Protein AF-A0AAV7LD95-F1 (afdb_monomer_lite)

Organism: Pleurodeles waltl (NCBI:txid8319)

Secondary structure (DSSP, 8-state):
------------SSHHHHHHHHHHHHHHHHHHHHHHHHHHHHHHHHHHHHHHHHHHHHHHHHHHHHHHHHHHHHHHHHHHHHHHHHHHHHHHHHHHHHHHHHHHHHHHHHTT-----SPPTT-STT-HHHHHHHHIIIIIGGG---TT-------PPPPPPPPTT---TT---

Sequence (173 aa):
MGKTSLDEPGTSAGTEKHNLEEHSSANLMTILQTITASQEALELRINTMVVDLGLLQDDHRQPVEQVTTMERTISTMNPKLTSLGDRLIGMESQVKVLELMAEDAENTAKRNYIHILGLPEHNEGTNMLTYLETWLCTDVSAAGLSPFYALEQAHRVPAKPPPSGICTPPYCS

pLDDT: mean 82.83, std 17.15, range [38.28, 97.81]

Foldseek 3Di:
DDDDDDDDDDDDPPPVVVVVVVVVVVVVVVVVVVVVVVVVVVVVVVVVVVVVVVVVVVVVVVVVVVVVVVVVVCVVVVVVVVVVVVVVVVVVVVVVVVVVVVVVVVCVVCVPPDDDPDDDPPPCPPDVQVSVVVCCVPPPVVVPDDPPDDDPDDDDDPDDDPPPPDDDDDDDD

Radius of gyration: 59.33 Å; chains: 1; bounding box: 126×36×165 Å

Structure (mmCIF, N/CA/C/O backbone):
data_AF-A0AAV7LD95-F1
#
_entry.id   AF-A0AAV7LD95-F1
#
loop_
_atom_site.group_PDB
_atom_site.id
_atom_site.type_symbol
_atom_site.label_atom_id
_atom_site.label_alt_id
_atom_site.label_comp_id
_atom_site.label_asym_id
_atom_site.label_entity_id
_atom_site.label_seq_id
_atom_site.pdbx_PDB_ins_code
_atom_site.Cartn_x
_atom_site.Cartn_y
_atom_site.Cartn_z
_atom_site.occupancy
_atom_site.B_iso_or_equiv
_atom_site.auth_seq_id
_atom_site.auth_comp_id
_atom_site.auth_asym_id
_atom_site.auth_atom_id
_atom_site.pdbx_PDB_model_num
ATOM 1 N N . MET A 1 1 ? -89.565 15.427 111.002 1.00 41.50 1 MET A N 1
ATOM 2 C CA . MET A 1 1 ? -90.410 14.411 110.334 1.00 41.50 1 MET A CA 1
ATOM 3 C C . MET A 1 1 ? -90.144 14.563 108.840 1.00 41.50 1 MET A C 1
ATOM 5 O O . MET A 1 1 ? -90.427 15.629 108.328 1.00 41.50 1 MET A O 1
ATOM 9 N N . GLY A 1 2 ? -89.237 13.778 108.246 1.00 42.12 2 GLY A N 1
ATOM 10 C CA . GLY A 1 2 ? -89.530 12.492 107.579 1.00 42.12 2 GLY A CA 1
ATOM 11 C C . GLY A 1 2 ? -90.016 12.788 106.149 1.00 42.12 2 GLY A C 1
ATOM 12 O O . GLY A 1 2 ? -91.106 13.323 106.037 1.00 42.12 2 GLY A O 1
ATOM 13 N N . LYS A 1 3 ? -89.229 12.711 105.061 1.00 45.75 3 LYS A N 1
ATOM 14 C CA . LYS A 1 3 ? -88.417 11.650 104.400 1.00 45.75 3 LYS A CA 1
ATOM 15 C C . LYS A 1 3 ? -89.069 11.276 103.046 1.00 45.75 3 LYS A C 1
ATOM 17 O O . LYS A 1 3 ? -90.290 11.202 102.983 1.00 45.75 3 LYS A O 1
ATOM 22 N N . THR A 1 4 ? -88.214 10.904 102.076 1.00 45.66 4 THR A N 1
ATOM 23 C CA . THR A 1 4 ? -88.449 10.196 100.780 1.00 45.66 4 THR A CA 1
ATOM 24 C C . THR A 1 4 ? -88.725 11.100 99.562 1.00 45.66 4 THR A C 1
ATOM 26 O O . THR A 1 4 ? -89.481 12.048 99.695 1.00 45.66 4 THR A O 1
ATOM 29 N N . SER A 1 5 ? -88.174 10.908 98.353 1.00 48.41 5 SER A N 1
ATOM 30 C CA . SER A 1 5 ? -87.205 9.958 97.756 1.00 48.41 5 SER A CA 1
ATOM 31 C C . SER A 1 5 ? -86.856 10.444 96.325 1.00 48.41 5 SER A C 1
ATOM 33 O O . SER A 1 5 ? -87.568 11.309 95.819 1.00 48.41 5 SER A O 1
ATOM 35 N N . LEU A 1 6 ? -85.890 9.767 95.676 1.00 43.31 6 LEU A N 1
ATOM 36 C CA . LEU A 1 6 ? -85.523 9.742 94.238 1.00 43.31 6 LEU A CA 1
ATOM 37 C C . LEU A 1 6 ? -84.401 10.724 93.856 1.00 43.31 6 LEU A C 1
ATOM 39 O O . LEU A 1 6 ? -84.509 11.912 94.128 1.00 43.31 6 LEU A O 1
ATOM 43 N N . ASP A 1 7 ? -83.304 10.359 93.199 1.00 38.28 7 ASP A N 1
ATOM 44 C CA . ASP A 1 7 ? -82.690 9.083 92.819 1.00 38.28 7 ASP A CA 1
ATOM 45 C C . ASP A 1 7 ? -81.218 9.428 92.512 1.00 38.28 7 ASP A C 1
ATOM 47 O O . ASP A 1 7 ? -80.936 10.424 91.845 1.00 38.28 7 ASP A O 1
ATOM 51 N N . GLU A 1 8 ? -80.280 8.621 93.003 1.00 52.66 8 GLU A N 1
ATOM 52 C CA . GLU A 1 8 ? -78.951 8.487 92.390 1.00 52.66 8 GLU A CA 1
ATOM 53 C C . GLU A 1 8 ? -79.123 7.614 91.132 1.00 52.66 8 GLU A C 1
ATOM 55 O O . GLU A 1 8 ? -79.911 6.665 91.151 1.00 52.66 8 GLU A O 1
ATOM 60 N N . PRO A 1 9 ? -78.378 7.878 90.047 1.00 51.94 9 PRO A N 1
ATOM 61 C CA . PRO A 1 9 ? -77.152 7.103 89.945 1.00 51.94 9 PRO A CA 1
ATOM 62 C C . PRO A 1 9 ? -75.967 7.917 89.425 1.00 51.94 9 PRO A C 1
ATOM 64 O O . PRO A 1 9 ? -75.921 8.350 88.272 1.00 51.94 9 PRO A O 1
ATOM 67 N N . GLY A 1 10 ? -74.913 7.973 90.234 1.00 52.44 10 GLY A N 1
ATOM 68 C CA . GLY A 1 10 ? -73.564 7.892 89.705 1.00 52.44 10 GLY A CA 1
ATOM 69 C C . GLY A 1 10 ? -73.399 6.630 88.851 1.00 52.44 10 GLY A C 1
ATOM 70 O O . GLY A 1 10 ? -73.559 5.519 89.339 1.00 52.44 10 GLY A O 1
ATOM 71 N N . THR A 1 11 ? -73.069 6.795 87.570 1.00 48.94 11 THR A N 1
ATOM 72 C CA . THR A 1 11 ? -72.332 5.831 86.727 1.00 48.94 11 THR A CA 1
ATOM 73 C C . THR A 1 11 ? -71.873 6.579 85.472 1.00 48.94 11 THR A C 1
ATOM 75 O O . THR A 1 11 ? -72.571 6.607 84.468 1.00 48.94 11 THR A O 1
ATOM 78 N N . SER A 1 12 ? -70.709 7.236 85.524 1.00 48.06 12 SER A N 1
ATOM 79 C CA . SER A 1 12 ? -70.106 7.858 84.326 1.00 48.06 12 SER A CA 1
ATOM 80 C C . SER A 1 12 ? -68.588 7.678 84.214 1.00 48.06 12 SER A C 1
ATOM 82 O O . SER A 1 12 ? -67.999 8.125 83.242 1.00 48.06 12 SER A O 1
ATOM 84 N N . ALA A 1 13 ? -67.926 7.000 85.157 1.00 49.34 13 ALA A N 1
ATOM 85 C CA . ALA A 1 13 ? -66.461 6.879 85.139 1.00 49.34 13 ALA A CA 1
ATOM 86 C C . ALA A 1 13 ? -65.930 5.547 84.561 1.00 49.34 13 ALA A C 1
ATOM 88 O O . ALA A 1 13 ? -64.724 5.414 84.355 1.00 49.34 13 ALA A O 1
ATOM 89 N N . GLY A 1 14 ? -66.802 4.557 84.318 1.00 47.25 14 GLY A N 1
ATOM 90 C CA . GLY A 1 14 ? -66.419 3.227 83.812 1.00 47.25 14 GLY A CA 1
ATOM 91 C C . GLY A 1 14 ? -66.440 3.095 82.284 1.00 47.25 14 GLY A C 1
ATOM 92 O O . GLY A 1 14 ? -65.583 2.425 81.717 1.00 47.25 14 GLY A O 1
ATOM 93 N N . THR A 1 15 ? -67.374 3.771 81.609 1.00 50.41 15 THR A N 1
ATOM 94 C CA . THR A 1 15 ? -67.605 3.617 80.161 1.00 50.41 15 THR A CA 1
ATOM 95 C C . THR A 1 15 ? -66.614 4.416 79.304 1.00 50.41 15 THR A C 1
ATOM 97 O O . THR A 1 15 ? -66.242 3.969 78.226 1.00 50.41 15 THR A O 1
ATOM 100 N N . GLU A 1 16 ? -66.108 5.556 79.791 1.00 50.34 16 GLU A N 1
ATOM 101 C CA . GLU A 1 16 ? -65.056 6.314 79.091 1.00 50.34 16 GLU A CA 1
ATOM 102 C C . GLU A 1 16 ? -63.688 5.629 79.179 1.00 50.34 16 GLU A C 1
ATOM 104 O O . GLU A 1 16 ? -62.977 5.560 78.182 1.00 50.34 16 GLU A O 1
ATOM 109 N N . LYS A 1 17 ? -63.321 5.056 80.333 1.00 51.09 17 LYS A N 1
ATOM 110 C CA . LYS A 1 17 ? -62.007 4.409 80.501 1.00 51.09 17 LYS A CA 1
ATOM 111 C C . LYS A 1 17 ? -61.838 3.168 79.624 1.00 51.09 17 LYS A C 1
ATOM 113 O O . LYS A 1 17 ? -60.769 2.988 79.051 1.00 51.09 17 LYS A O 1
ATOM 118 N N . HIS A 1 18 ? -62.894 2.368 7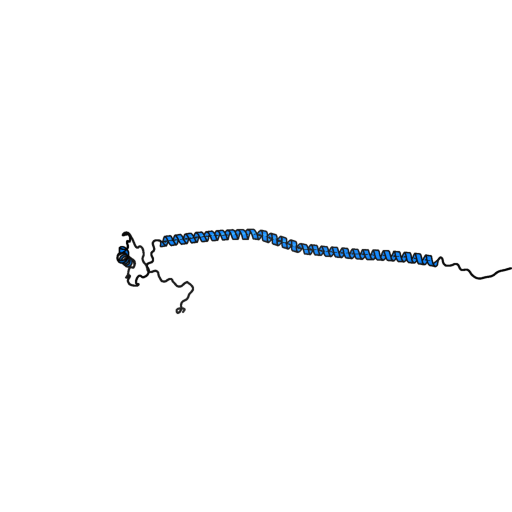9.470 1.00 52.12 18 HIS A N 1
ATOM 119 C CA . HIS A 1 18 ? -62.871 1.199 78.589 1.00 52.12 18 HIS A CA 1
ATOM 120 C C . HIS A 1 18 ? -62.778 1.601 77.106 1.00 52.12 18 HIS A C 1
ATOM 122 O O . HIS A 1 18 ? -62.025 0.995 76.353 1.00 52.12 18 HIS A O 1
ATOM 128 N N . ASN A 1 19 ? -63.461 2.678 76.699 1.00 57.91 19 ASN A N 1
ATOM 129 C CA . ASN A 1 19 ? -63.407 3.199 75.328 1.00 57.91 19 ASN A CA 1
ATOM 130 C C . ASN A 1 19 ? -62.040 3.838 74.989 1.00 57.91 19 ASN A C 1
ATOM 132 O O . ASN A 1 19 ? -61.554 3.731 73.867 1.00 57.91 19 ASN A O 1
ATOM 136 N N . LEU A 1 20 ? -61.377 4.468 75.968 1.00 60.50 20 LEU A N 1
ATOM 137 C CA . LEU A 1 20 ? -60.030 5.036 75.821 1.00 60.50 20 LEU A CA 1
ATOM 138 C C . LEU A 1 20 ? -58.923 3.968 75.736 1.00 60.50 20 LEU A C 1
ATOM 140 O O . LEU A 1 20 ? -58.004 4.127 74.930 1.00 60.50 20 LEU A O 1
ATOM 144 N N . GLU A 1 21 ? -58.991 2.885 76.520 1.00 61.56 21 GLU A N 1
ATOM 145 C CA . GLU A 1 21 ? -58.033 1.769 76.415 1.00 61.56 21 GLU A CA 1
ATOM 146 C C . GLU A 1 21 ? -58.223 0.961 75.124 1.00 61.56 21 GLU A C 1
ATOM 148 O O . GLU A 1 21 ? -57.241 0.610 74.468 1.00 61.56 21 GLU A O 1
ATOM 153 N N . GLU A 1 22 ? -59.468 0.733 74.700 1.00 67.12 22 GLU A N 1
ATOM 154 C CA . GLU A 1 22 ? -59.786 0.050 73.443 1.00 67.12 22 GLU A CA 1
ATOM 155 C C . GLU A 1 22 ? -59.352 0.880 72.219 1.00 67.12 22 GLU A C 1
ATOM 157 O O . GLU A 1 22 ? -58.724 0.347 71.303 1.00 67.12 22 GLU A O 1
ATOM 162 N N . HIS A 1 23 ? -59.555 2.205 72.234 1.00 70.94 23 HIS A N 1
ATOM 163 C CA . HIS A 1 23 ? -59.014 3.112 71.212 1.00 70.94 23 HIS A CA 1
ATOM 164 C C . HIS A 1 23 ? -57.482 3.199 71.222 1.00 70.94 23 HIS A C 1
ATOM 166 O O . HIS A 1 23 ? -56.868 3.254 70.156 1.00 70.94 23 HIS A O 1
ATOM 172 N N . SER A 1 24 ? -56.834 3.195 72.390 1.00 77.31 24 SER A N 1
ATOM 173 C CA . SER A 1 24 ? -55.367 3.206 72.486 1.00 77.31 24 SER A CA 1
ATOM 174 C C . SER A 1 24 ? -54.752 1.914 71.935 1.00 77.31 24 SER A C 1
ATOM 176 O O . SER A 1 24 ? -53.797 1.968 71.157 1.00 77.31 24 SER A O 1
ATOM 178 N N . SER A 1 25 ? -55.353 0.767 72.258 1.00 80.62 25 SER A N 1
ATOM 179 C CA . SER A 1 25 ? -54.972 -0.547 71.735 1.00 80.62 25 SER A CA 1
ATOM 180 C C . SER A 1 25 ? -55.175 -0.645 70.218 1.00 80.62 25 SER A C 1
ATOM 182 O O . SER A 1 25 ? -54.264 -1.053 69.494 1.00 80.62 25 SER A O 1
ATOM 184 N N . ALA A 1 26 ? -56.319 -0.176 69.705 1.00 80.88 26 ALA A N 1
ATOM 185 C CA . ALA A 1 26 ? -56.607 -0.144 68.270 1.00 80.88 26 ALA A CA 1
ATOM 186 C C . ALA A 1 26 ? -55.628 0.757 67.489 1.00 80.88 26 ALA A C 1
ATOM 188 O O . ALA A 1 26 ? -55.162 0.389 66.406 1.00 80.88 26 ALA A O 1
ATOM 189 N N . ASN A 1 27 ? -55.251 1.908 68.054 1.00 86.69 27 ASN A N 1
ATOM 190 C CA . ASN A 1 27 ? -54.245 2.797 67.468 1.00 86.69 27 ASN A CA 1
ATOM 191 C C . ASN A 1 27 ? -52.860 2.136 67.418 1.00 86.69 27 ASN A C 1
ATOM 193 O O . ASN A 1 27 ? -52.172 2.223 66.402 1.00 86.69 27 ASN A O 1
ATOM 197 N N . LEU A 1 28 ? -52.460 1.434 68.482 1.00 90.88 28 LEU A N 1
ATOM 198 C CA . LEU A 1 28 ? -51.185 0.715 68.537 1.00 90.88 28 LEU A CA 1
ATOM 199 C C . LEU A 1 28 ? -51.150 -0.444 67.528 1.00 90.88 28 LEU A C 1
ATOM 201 O O . LEU A 1 28 ? -50.162 -0.608 66.814 1.00 90.88 28 LEU A O 1
ATOM 205 N N . MET A 1 29 ? -52.249 -1.188 67.394 1.00 91.38 29 MET A N 1
ATOM 206 C CA . MET A 1 29 ? -52.394 -2.246 66.391 1.00 91.38 29 MET A CA 1
ATOM 207 C C . MET A 1 29 ? -52.294 -1.699 64.960 1.00 91.38 29 MET A C 1
ATOM 209 O O . MET A 1 29 ? -51.615 -2.286 64.121 1.00 91.38 29 MET A O 1
ATOM 213 N N . THR A 1 30 ? -52.884 -0.531 64.703 1.00 92.94 30 THR A N 1
ATOM 214 C CA . THR A 1 30 ? -52.796 0.163 63.407 1.00 92.94 30 THR A CA 1
ATOM 215 C C . THR A 1 30 ? -51.361 0.612 63.095 1.00 92.94 30 THR A C 1
ATOM 217 O O . THR A 1 30 ? -50.886 0.471 61.966 1.00 92.94 30 THR A O 1
ATOM 220 N N . ILE A 1 31 ? -50.628 1.113 64.096 1.00 93.38 31 ILE A N 1
ATOM 221 C CA . ILE A 1 31 ? -49.211 1.487 63.954 1.00 93.38 31 ILE A CA 1
ATOM 222 C C . ILE A 1 31 ? -48.354 0.257 63.636 1.00 93.38 31 ILE A C 1
ATOM 224 O O . ILE A 1 31 ? -47.538 0.296 62.721 1.00 93.38 31 ILE A O 1
ATOM 228 N N . LEU A 1 32 ? -48.553 -0.857 64.340 1.00 93.50 32 LEU A N 1
ATOM 229 C CA . LEU A 1 32 ? -47.817 -2.088 64.047 1.00 93.50 32 LEU A CA 1
ATOM 230 C C . LEU A 1 32 ? -48.109 -2.588 62.633 1.00 93.50 32 LEU A C 1
ATOM 232 O O . LEU A 1 32 ? -47.178 -2.889 61.896 1.00 93.50 32 LEU A O 1
ATOM 236 N N . GLN A 1 33 ? -49.375 -2.583 62.217 1.00 94.00 33 GLN A N 1
ATOM 237 C CA . GLN A 1 33 ? -49.768 -3.022 60.882 1.00 94.00 33 GLN A CA 1
ATOM 238 C C . GLN A 1 33 ? -49.165 -2.148 59.772 1.00 94.00 33 GLN A C 1
ATOM 240 O O . GLN A 1 33 ? -48.731 -2.665 58.744 1.00 94.00 33 GLN A O 1
ATOM 245 N N . THR A 1 34 ? -49.086 -0.831 59.981 1.00 95.25 34 THR A N 1
ATOM 246 C CA . THR A 1 34 ? -48.428 0.085 59.033 1.00 95.25 34 THR A CA 1
ATOM 247 C C . THR A 1 34 ? -46.913 -0.105 58.993 1.00 95.25 34 THR A C 1
ATOM 249 O O . THR A 1 34 ? -46.338 -0.080 57.905 1.00 95.25 34 THR A O 1
ATOM 252 N N . ILE A 1 35 ? -46.265 -0.371 60.133 1.00 95.19 35 ILE A N 1
ATOM 253 C CA . ILE A 1 35 ? -44.838 -0.719 60.182 1.00 95.19 35 ILE A CA 1
ATOM 254 C C . ILE A 1 35 ? -44.583 -2.018 59.414 1.00 95.19 35 ILE A C 1
ATOM 256 O O . ILE A 1 35 ? -43.708 -2.032 58.550 1.00 95.19 35 ILE A O 1
ATOM 260 N N . THR A 1 36 ? -45.366 -3.072 59.656 1.00 95.81 36 THR A N 1
ATOM 261 C CA . THR A 1 36 ? -45.214 -4.358 58.959 1.00 95.81 36 THR A CA 1
ATOM 262 C C . THR A 1 36 ? -45.416 -4.201 57.453 1.00 95.81 36 THR A C 1
ATOM 264 O O . THR A 1 36 ? -44.556 -4.609 56.680 1.00 95.81 36 THR A O 1
ATOM 267 N N . ALA A 1 37 ? -46.472 -3.501 57.026 1.00 95.88 37 ALA A N 1
ATOM 268 C CA . ALA A 1 37 ? -46.706 -3.220 55.609 1.00 95.88 37 ALA A CA 1
ATOM 269 C C . ALA A 1 37 ? -45.564 -2.404 54.973 1.00 95.88 37 ALA A C 1
ATOM 271 O O . ALA A 1 37 ? -45.182 -2.638 53.827 1.00 95.88 37 ALA A O 1
ATOM 272 N N . SER A 1 38 ? -44.987 -1.449 55.713 1.00 95.25 38 SER A N 1
ATOM 273 C CA . SER A 1 38 ? -43.839 -0.673 55.235 1.00 95.25 38 SER A CA 1
ATOM 274 C C . SER A 1 38 ? -42.561 -1.512 55.124 1.00 95.25 38 SER A C 1
ATOM 276 O O . SER A 1 38 ? -41.800 -1.320 54.176 1.00 95.25 38 SER A O 1
ATOM 278 N N . GLN A 1 39 ? -42.341 -2.464 56.038 1.00 97.12 39 GLN A N 1
ATOM 279 C CA . GLN A 1 39 ? -41.221 -3.404 55.970 1.00 97.12 39 GLN A CA 1
ATOM 280 C C . GLN A 1 39 ? -41.345 -4.317 54.752 1.00 97.12 39 GLN A C 1
ATOM 282 O O . GLN A 1 39 ? -40.398 -4.403 53.976 1.00 97.12 39 GLN A O 1
ATOM 287 N N . GLU A 1 40 ? -42.517 -4.909 54.523 1.00 96.81 40 GLU A N 1
ATOM 288 C CA . GLU A 1 40 ? -42.778 -5.751 53.348 1.00 96.81 40 GLU A CA 1
ATOM 289 C C . GLU A 1 40 ? -42.569 -4.974 52.035 1.00 96.81 40 GLU A C 1
ATOM 291 O O . GLU A 1 40 ? -41.943 -5.467 51.094 1.00 96.81 40 GLU A O 1
ATOM 296 N N . ALA A 1 41 ? -43.025 -3.718 51.973 1.00 97.00 41 ALA A N 1
ATOM 297 C CA . ALA A 1 41 ? -42.828 -2.858 50.807 1.00 97.00 41 ALA A CA 1
ATOM 298 C C . ALA A 1 41 ? -41.348 -2.498 50.566 1.00 97.00 41 ALA A C 1
ATOM 300 O O . ALA A 1 41 ? -40.913 -2.393 49.414 1.00 97.00 41 ALA A O 1
ATOM 301 N N . LEU A 1 42 ? -40.571 -2.298 51.636 1.00 97.19 42 LEU A N 1
ATOM 302 C CA . LEU A 1 42 ? -39.130 -2.056 51.548 1.00 97.19 42 LEU A CA 1
ATOM 303 C C . LEU A 1 42 ? -38.379 -3.309 51.098 1.00 97.19 42 LEU A C 1
ATOM 305 O O . LEU A 1 42 ? -37.533 -3.201 50.213 1.00 97.19 42 LEU A O 1
ATOM 309 N N . GLU A 1 43 ? -38.709 -4.480 51.641 1.00 97.25 43 GLU A N 1
ATOM 310 C CA . GLU A 1 43 ? -38.123 -5.754 51.213 1.00 97.25 43 GLU A CA 1
ATOM 311 C C . GLU A 1 43 ? -38.381 -6.011 49.729 1.00 97.25 43 GLU A C 1
ATOM 313 O O . GLU A 1 43 ? -37.451 -6.335 48.989 1.00 97.25 43 GLU A O 1
ATOM 318 N N . LEU A 1 44 ? -39.610 -5.781 49.260 1.00 97.25 44 LEU A N 1
ATOM 319 C CA . LEU A 1 44 ? -39.943 -5.914 47.845 1.00 97.25 44 LEU A CA 1
ATOM 320 C C . LEU A 1 44 ? -39.095 -4.975 46.978 1.00 97.25 44 LEU A C 1
ATOM 322 O O . LEU A 1 44 ? -38.492 -5.421 46.006 1.00 97.25 44 LEU A O 1
ATOM 326 N N . ARG A 1 45 ? -39.003 -3.690 47.346 1.00 97.62 45 ARG A N 1
ATOM 327 C CA . ARG A 1 45 ? -38.192 -2.704 46.613 1.00 97.62 45 ARG A CA 1
ATOM 328 C C . ARG A 1 45 ? -36.714 -3.068 46.581 1.00 97.62 45 ARG A C 1
ATOM 330 O O . ARG A 1 45 ? -36.088 -2.917 45.536 1.00 97.62 45 ARG A O 1
ATOM 337 N N . ILE A 1 46 ? -36.161 -3.535 47.698 1.00 97.50 46 ILE A N 1
ATOM 338 C CA . ILE A 1 46 ? -34.765 -3.976 47.775 1.00 97.50 46 ILE A CA 1
ATOM 339 C C . ILE A 1 46 ? -34.549 -5.169 46.845 1.00 97.50 46 ILE A C 1
ATOM 341 O O . ILE A 1 46 ? -33.606 -5.157 46.060 1.00 97.50 46 ILE A O 1
ATOM 345 N N . ASN A 1 47 ? -35.446 -6.155 46.865 1.00 97.50 47 ASN A N 1
ATOM 346 C CA . ASN A 1 47 ? -35.357 -7.315 45.983 1.00 97.50 47 ASN A CA 1
ATOM 347 C C . ASN A 1 47 ? -35.437 -6.914 44.504 1.00 97.50 47 ASN A C 1
ATOM 349 O O . ASN A 1 47 ? -34.650 -7.410 43.700 1.00 97.50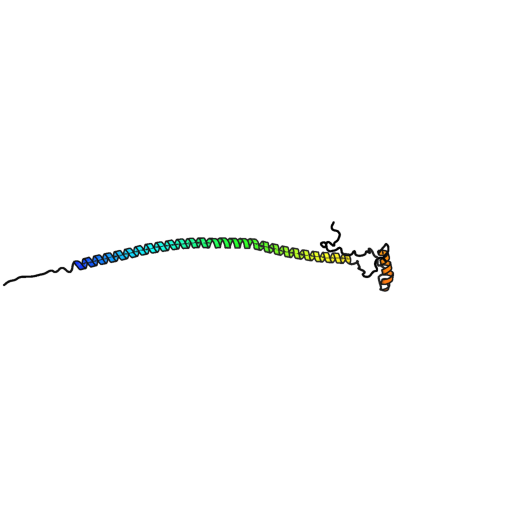 47 ASN A O 1
ATOM 353 N N . THR A 1 48 ? -36.315 -5.973 44.143 1.00 97.56 48 THR A N 1
ATOM 354 C CA . THR A 1 48 ? -36.365 -5.417 42.782 1.00 97.56 48 THR A CA 1
ATOM 355 C C . THR A 1 48 ? -35.052 -4.731 42.407 1.00 97.56 48 THR A C 1
ATOM 357 O O . THR A 1 48 ? -34.496 -5.035 41.359 1.00 97.56 48 THR A O 1
ATOM 360 N N . MET A 1 49 ? -34.496 -3.882 43.279 1.00 97.31 49 MET A N 1
ATOM 361 C CA . MET A 1 49 ? -33.210 -3.219 43.020 1.00 97.31 49 MET A CA 1
ATOM 362 C C . MET A 1 49 ? -32.059 -4.215 42.851 1.00 97.31 49 MET A C 1
ATOM 364 O O . MET A 1 49 ? -31.194 -4.006 42.008 1.00 97.31 49 MET A O 1
ATOM 368 N N . VAL A 1 50 ? -32.033 -5.298 43.632 1.00 97.50 50 VAL A N 1
ATOM 369 C CA . VAL A 1 50 ? -31.018 -6.355 43.499 1.00 97.50 50 VAL A CA 1
ATOM 370 C C . VAL A 1 50 ? -31.115 -7.033 42.132 1.00 97.50 50 VAL A C 1
ATOM 372 O O . VAL A 1 50 ? -30.086 -7.260 41.496 1.00 97.50 50 VAL A O 1
ATOM 375 N N . VAL A 1 51 ? -32.332 -7.317 41.658 1.00 97.31 51 VAL A N 1
ATOM 376 C CA . VAL A 1 51 ? -32.556 -7.884 40.320 1.00 97.31 51 VAL A CA 1
ATOM 377 C C . VAL A 1 51 ? -32.117 -6.904 39.232 1.00 97.31 51 VAL A C 1
ATOM 379 O O . VAL A 1 51 ? -31.343 -7.289 38.358 1.00 97.31 51 VAL A O 1
ATOM 382 N N . ASP A 1 52 ? -32.535 -5.640 39.313 1.00 97.12 52 ASP A N 1
ATOM 383 C CA . ASP A 1 52 ? -32.184 -4.609 38.330 1.00 97.12 52 ASP A CA 1
ATOM 384 C C . ASP A 1 52 ? -30.666 -4.388 38.255 1.00 97.12 52 ASP A C 1
ATOM 386 O O . ASP A 1 52 ? -30.097 -4.287 37.169 1.00 97.12 52 ASP A O 1
ATOM 390 N N . LEU A 1 53 ? -29.980 -4.375 39.402 1.00 96.56 53 LEU A N 1
ATOM 391 C CA . LEU A 1 53 ? -28.519 -4.285 39.458 1.00 96.56 53 LEU A CA 1
ATOM 392 C C . LEU A 1 53 ? -27.840 -5.513 38.846 1.00 96.56 53 LEU A C 1
ATOM 394 O O . LEU A 1 53 ? -26.816 -5.364 38.182 1.00 96.56 53 LEU A O 1
ATOM 398 N N . GLY A 1 54 ? -28.402 -6.708 39.040 1.00 96.44 54 GLY A N 1
ATOM 399 C CA . GLY A 1 54 ? -27.918 -7.928 38.395 1.00 96.44 54 GLY A CA 1
ATOM 400 C C . GLY A 1 54 ? -28.035 -7.860 36.871 1.00 96.44 54 GLY A C 1
ATOM 401 O O . GLY A 1 54 ? -27.083 -8.194 36.169 1.00 96.44 54 GLY A O 1
ATOM 402 N N . LEU A 1 55 ? -29.161 -7.355 36.360 1.00 95.75 55 LEU A N 1
ATOM 403 C CA . LEU A 1 55 ? -29.372 -7.153 34.924 1.00 95.75 55 LEU A CA 1
ATOM 404 C C . LEU A 1 55 ? -28.412 -6.106 34.351 1.00 95.75 55 LEU A C 1
ATOM 406 O O . LEU A 1 55 ? -27.810 -6.343 33.311 1.00 95.75 55 LEU A O 1
ATOM 410 N N . LEU A 1 56 ? -28.207 -4.985 35.047 1.00 95.81 56 LEU A N 1
ATOM 411 C CA . LEU A 1 56 ? -27.249 -3.956 34.631 1.00 95.81 56 LEU A CA 1
ATOM 412 C C . LEU A 1 56 ? -25.806 -4.470 34.608 1.00 95.81 56 LEU A C 1
ATOM 414 O O . LEU A 1 56 ? -25.027 -4.070 33.746 1.00 95.81 56 LEU A O 1
ATOM 418 N N . GLN A 1 57 ? -25.427 -5.344 35.543 1.00 96.19 57 GLN A N 1
ATOM 419 C CA . GLN A 1 57 ? -24.101 -5.964 35.534 1.00 96.19 57 GLN A CA 1
ATOM 420 C C . GLN A 1 57 ? -23.899 -6.866 34.316 1.00 96.19 57 GLN A C 1
ATOM 422 O O . GLN A 1 57 ? -22.827 -6.824 33.710 1.00 96.19 57 GLN A O 1
ATOM 427 N N . ASP A 1 58 ? -24.910 -7.656 33.955 1.00 94.25 58 ASP A N 1
ATOM 428 C CA . ASP A 1 58 ? -24.853 -8.528 32.781 1.00 94.25 58 ASP A CA 1
ATOM 429 C C . ASP A 1 58 ? -24.833 -7.710 31.480 1.00 94.25 58 ASP A C 1
ATOM 431 O O . ASP A 1 58 ? -23.966 -7.909 30.627 1.00 94.25 58 ASP A O 1
ATOM 435 N N . ASP A 1 59 ? -25.691 -6.690 31.392 1.00 94.69 59 ASP A N 1
ATOM 436 C CA . ASP A 1 59 ? -25.767 -5.782 30.245 1.00 94.69 59 ASP A CA 1
ATOM 437 C C . ASP A 1 59 ? -24.475 -4.971 30.064 1.00 94.69 59 ASP A C 1
ATOM 439 O O . ASP A 1 59 ? -24.055 -4.708 28.943 1.00 94.69 59 ASP A O 1
ATOM 443 N N . HIS A 1 60 ? -23.771 -4.629 31.149 1.00 94.50 60 HIS A N 1
ATOM 444 C CA . HIS A 1 60 ? -22.475 -3.951 31.071 1.00 94.50 60 HIS A CA 1
ATOM 445 C C . HIS A 1 60 ? -21.314 -4.899 30.732 1.00 94.50 60 HIS A C 1
ATOM 447 O O . HIS A 1 60 ? -20.305 -4.480 30.157 1.00 94.50 60 HIS A O 1
ATOM 453 N N . ARG A 1 61 ? -21.432 -6.189 31.053 1.00 95.69 61 ARG A N 1
ATOM 454 C CA . ARG A 1 61 ? -20.384 -7.180 30.786 1.00 95.69 61 ARG A CA 1
ATOM 455 C C . ARG A 1 61 ? -20.187 -7.409 29.290 1.00 95.69 61 ARG A C 1
ATOM 457 O O . ARG A 1 61 ? -19.047 -7.451 28.825 1.00 95.69 61 ARG A O 1
ATOM 464 N N . GLN A 1 62 ? -21.274 -7.516 28.531 1.00 93.50 62 GLN A N 1
ATOM 465 C CA . GLN A 1 62 ? -21.208 -7.795 27.097 1.00 93.50 62 GLN A CA 1
ATOM 466 C C . GLN A 1 62 ? -20.446 -6.706 26.302 1.00 93.50 62 GLN A C 1
ATOM 468 O O . GLN A 1 62 ? -19.527 -7.060 25.558 1.00 93.50 62 GLN A O 1
ATOM 473 N N . PRO A 1 63 ? -20.736 -5.397 26.447 1.00 94.94 63 PRO A N 1
ATOM 474 C CA . PRO A 1 63 ? -19.969 -4.329 25.809 1.00 94.94 63 PRO A CA 1
ATOM 475 C C . PRO A 1 63 ? -18.486 -4.346 26.182 1.00 94.94 63 PRO A C 1
ATOM 477 O O . PRO A 1 63 ? -17.642 -4.141 25.315 1.00 94.94 63 PRO A O 1
ATOM 480 N N . VAL A 1 64 ? -18.143 -4.632 27.443 1.00 96.25 64 VAL A N 1
ATOM 481 C CA . VAL A 1 64 ? -16.740 -4.721 27.885 1.00 96.25 64 VAL A CA 1
ATOM 482 C C . VAL A 1 64 ? -16.010 -5.863 27.169 1.00 96.25 64 VAL A C 1
ATOM 484 O O . VAL A 1 64 ? -14.893 -5.686 26.674 1.00 96.25 64 VAL A O 1
ATOM 487 N N . GLU A 1 65 ? -16.637 -7.031 27.042 1.00 96.00 65 GLU A N 1
ATOM 488 C CA . GLU A 1 65 ? -16.073 -8.164 26.296 1.00 96.00 65 GLU A CA 1
ATOM 489 C C . GLU A 1 65 ? -15.924 -7.851 24.795 1.00 96.00 65 GLU A C 1
ATOM 491 O O . GLU A 1 65 ? -14.917 -8.205 24.169 1.00 96.00 65 GLU A O 1
ATOM 496 N N . GLN A 1 66 ? -16.879 -7.125 24.210 1.00 96.06 66 GLN A N 1
ATOM 497 C CA . GLN A 1 66 ? -16.791 -6.681 22.818 1.00 96.06 66 GLN A CA 1
ATOM 498 C C . GLN A 1 66 ? -15.655 -5.679 22.606 1.00 96.06 66 GLN A C 1
ATOM 500 O O . GLN A 1 66 ? -14.838 -5.874 21.704 1.00 96.06 66 GLN A O 1
ATOM 505 N N . VAL A 1 67 ? -15.549 -4.655 23.455 1.00 97.06 67 VAL A N 1
ATOM 506 C CA . VAL A 1 67 ? -14.491 -3.637 23.376 1.00 97.06 67 VAL A CA 1
ATOM 507 C C . VAL A 1 67 ? -13.118 -4.283 23.516 1.00 97.06 67 VAL A C 1
ATOM 509 O O . VAL A 1 67 ? -12.267 -4.088 22.653 1.00 97.06 67 VAL A O 1
ATOM 512 N N . THR A 1 68 ? -12.914 -5.144 24.513 1.00 96.88 68 THR A N 1
ATOM 513 C CA . THR A 1 68 ? -11.627 -5.842 24.698 1.00 96.88 68 THR A CA 1
ATOM 514 C C . THR A 1 68 ? -11.273 -6.756 23.518 1.00 96.88 68 THR A C 1
ATOM 516 O O . THR A 1 68 ? -10.100 -6.932 23.174 1.00 96.88 68 THR A O 1
ATOM 519 N N . THR A 1 69 ? -12.271 -7.343 22.853 1.00 96.94 69 THR A N 1
ATOM 520 C CA . THR A 1 69 ? -12.069 -8.135 21.630 1.00 96.94 69 THR A CA 1
ATOM 521 C C . THR A 1 69 ? -11.702 -7.257 20.436 1.00 96.94 69 THR A C 1
ATOM 523 O O . THR A 1 69 ? -10.787 -7.598 19.676 1.00 96.94 69 THR A O 1
ATOM 526 N N . MET A 1 70 ? -12.369 -6.113 20.278 1.00 96.81 70 MET A N 1
ATOM 527 C CA . MET A 1 70 ? -12.056 -5.129 19.242 1.00 96.81 70 MET A CA 1
ATOM 528 C C . MET A 1 70 ? -10.648 -4.566 19.429 1.00 96.81 70 MET A C 1
ATOM 530 O O . MET A 1 70 ? -9.873 -4.561 18.476 1.00 96.81 70 MET A O 1
ATOM 534 N N . GLU A 1 71 ? -10.271 -4.189 20.649 1.00 96.94 71 GLU A N 1
ATOM 535 C CA . GLU A 1 71 ? -8.927 -3.708 20.981 1.00 96.94 71 GLU A CA 1
ATOM 536 C C . GLU A 1 71 ? -7.859 -4.732 20.600 1.00 96.94 71 GLU A C 1
ATOM 538 O O . GLU A 1 71 ? -6.913 -4.402 19.889 1.00 96.94 71 GLU A O 1
ATOM 543 N N . ARG A 1 72 ? -8.045 -6.005 20.971 1.00 96.19 72 ARG A N 1
ATOM 544 C CA . ARG A 1 72 ? -7.113 -7.081 20.602 1.00 96.19 72 ARG A CA 1
ATOM 545 C C . ARG A 1 72 ? -7.013 -7.264 19.089 1.00 96.19 72 ARG A C 1
ATOM 547 O O . ARG A 1 72 ? -5.913 -7.460 18.561 1.00 96.19 72 ARG A O 1
ATOM 554 N N . THR A 1 73 ? -8.143 -7.197 18.388 1.00 96.25 73 THR A N 1
ATOM 555 C CA . THR A 1 73 ? -8.183 -7.267 16.921 1.00 96.25 73 THR A CA 1
ATOM 556 C C . THR A 1 73 ? -7.390 -6.117 16.308 1.00 96.25 73 THR A C 1
ATOM 558 O O . THR A 1 73 ? -6.536 -6.355 15.454 1.00 96.25 73 THR A O 1
ATOM 561 N N . ILE A 1 74 ? -7.594 -4.892 16.794 1.00 95.88 74 ILE A N 1
ATOM 562 C CA . ILE A 1 74 ? -6.878 -3.694 16.345 1.00 95.88 74 ILE A CA 1
ATOM 563 C C . ILE A 1 74 ? -5.381 -3.828 16.628 1.00 95.88 74 ILE A C 1
ATOM 565 O O . ILE A 1 74 ? -4.577 -3.651 15.715 1.00 95.88 74 ILE A O 1
ATOM 569 N N . SER A 1 75 ? -4.987 -4.222 17.842 1.00 96.44 75 SER A N 1
ATOM 570 C CA . SER A 1 75 ? -3.579 -4.443 18.199 1.00 96.44 75 SER A CA 1
ATOM 571 C C . SER A 1 75 ? -2.907 -5.491 17.310 1.00 96.44 75 SER A C 1
ATOM 573 O O . SER A 1 75 ? -1.720 -5.380 17.023 1.00 96.44 75 SER A O 1
ATOM 575 N N . THR A 1 76 ? -3.658 -6.487 16.837 1.00 95.75 76 THR A N 1
ATOM 576 C CA . THR A 1 76 ? -3.146 -7.529 15.935 1.00 95.75 76 THR A CA 1
ATOM 577 C C . THR A 1 76 ? -3.096 -7.070 14.475 1.00 95.75 76 THR A C 1
ATOM 579 O O . THR A 1 76 ? -2.206 -7.474 13.724 1.00 95.75 76 THR A O 1
ATOM 582 N N . MET A 1 77 ? -4.057 -6.256 14.039 1.00 96.56 77 MET A N 1
ATOM 583 C CA . MET A 1 77 ? -4.175 -5.805 12.652 1.00 96.56 77 MET A CA 1
ATOM 584 C C . MET A 1 77 ? -3.236 -4.639 12.336 1.00 96.56 77 MET A C 1
ATOM 586 O O . MET A 1 77 ? -2.647 -4.615 11.257 1.00 96.56 77 MET A O 1
ATOM 590 N N . ASN A 1 78 ? -3.044 -3.718 13.280 1.00 95.31 78 ASN A N 1
ATOM 591 C CA . ASN A 1 78 ? -2.204 -2.538 13.104 1.00 95.31 78 ASN A CA 1
ATOM 592 C C . ASN A 1 78 ? -0.770 -2.860 12.624 1.00 95.31 78 ASN A C 1
ATOM 594 O O . ASN A 1 78 ? -0.374 -2.329 11.588 1.00 95.31 78 ASN A O 1
ATOM 598 N N . PRO A 1 79 ? -0.005 -3.783 13.249 1.00 95.12 79 PRO A N 1
ATOM 599 C CA . PRO A 1 79 ? 1.348 -4.099 12.781 1.00 95.12 79 PRO A CA 1
ATOM 600 C C . PRO A 1 79 ? 1.363 -4.750 11.391 1.00 95.12 79 PRO A C 1
ATOM 602 O O . PRO A 1 79 ? 2.304 -4.546 10.625 1.00 95.12 79 PRO A O 1
ATOM 605 N N . LYS A 1 80 ? 0.318 -5.510 11.030 1.00 96.31 80 LYS A N 1
ATOM 606 C CA . LYS A 1 80 ? 0.195 -6.105 9.689 1.00 96.31 80 LYS A CA 1
ATOM 607 C C . LYS A 1 80 ? -0.009 -5.030 8.628 1.00 96.31 80 LYS A C 1
ATOM 609 O O . LYS A 1 80 ? 0.579 -5.128 7.556 1.00 96.31 80 LYS A O 1
ATOM 614 N N . LEU A 1 81 ? -0.821 -4.016 8.930 1.00 95.75 81 LEU A N 1
ATOM 615 C CA . LEU A 1 81 ? -1.055 -2.894 8.028 1.00 95.75 81 LEU A CA 1
ATOM 616 C C . LEU A 1 81 ? 0.214 -2.055 7.848 1.00 95.75 81 LEU A C 1
ATOM 618 O O . LEU A 1 81 ? 0.563 -1.739 6.715 1.00 95.75 81 LEU A O 1
ATOM 622 N N . THR A 1 82 ? 0.944 -1.778 8.933 1.00 95.62 82 THR A N 1
ATOM 623 C CA . THR A 1 82 ? 2.250 -1.104 8.866 1.00 95.62 82 THR A CA 1
ATOM 624 C C . THR A 1 82 ? 3.232 -1.890 8.000 1.00 95.62 82 THR A C 1
ATOM 626 O O . THR A 1 82 ? 3.761 -1.349 7.037 1.00 95.62 82 THR A O 1
ATOM 629 N N . SER A 1 83 ? 3.389 -3.193 8.254 1.00 96.44 83 SER A N 1
ATOM 630 C CA . SER A 1 83 ? 4.277 -4.052 7.462 1.00 96.44 83 SER A CA 1
ATOM 631 C C . SER A 1 83 ? 3.889 -4.105 5.980 1.00 96.44 83 SER A C 1
ATOM 633 O O . SER A 1 83 ? 4.760 -4.149 5.112 1.00 96.44 83 SER A O 1
ATOM 635 N N . LEU A 1 84 ? 2.591 -4.104 5.667 1.00 95.94 84 LEU A N 1
ATOM 636 C CA . LEU A 1 84 ? 2.122 -4.057 4.286 1.00 95.94 84 LEU A CA 1
ATOM 637 C C . LEU 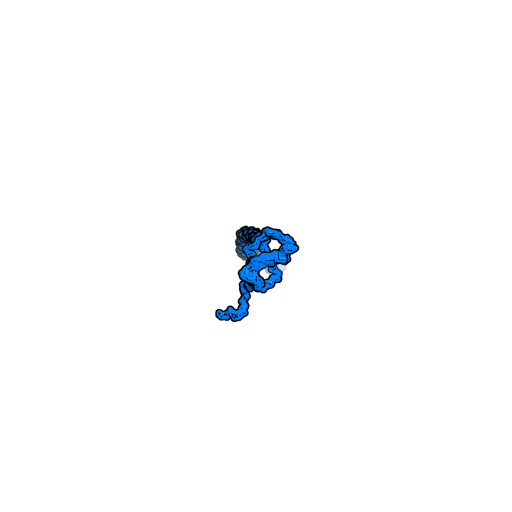A 1 84 ? 2.455 -2.715 3.622 1.00 95.94 84 LEU A C 1
ATOM 639 O O . LEU A 1 84 ? 2.896 -2.715 2.475 1.00 95.94 84 LEU A O 1
ATOM 643 N N . GLY A 1 85 ? 2.294 -1.604 4.345 1.00 96.88 85 GLY A N 1
ATOM 644 C CA . GLY A 1 85 ? 2.700 -0.273 3.892 1.00 96.88 85 GLY A CA 1
ATOM 645 C C . GLY A 1 85 ? 4.197 -0.198 3.593 1.00 96.88 85 GLY A C 1
ATOM 646 O O . GLY A 1 85 ? 4.582 0.229 2.508 1.00 96.88 85 GLY A O 1
ATOM 647 N N . ASP A 1 86 ? 5.038 -0.715 4.489 1.00 96.94 86 ASP A N 1
ATOM 648 C CA . ASP A 1 86 ? 6.494 -0.738 4.300 1.00 96.94 86 ASP A CA 1
ATOM 649 C C . ASP A 1 86 ? 6.898 -1.555 3.064 1.00 96.94 86 ASP A C 1
ATOM 651 O O . ASP A 1 86 ? 7.768 -1.155 2.287 1.00 96.94 86 ASP A O 1
ATOM 655 N N . ARG A 1 87 ? 6.234 -2.696 2.839 1.00 97.38 87 ARG A N 1
ATOM 656 C CA . ARG A 1 87 ? 6.454 -3.528 1.648 1.00 97.38 87 ARG A CA 1
ATOM 657 C C . ARG A 1 87 ? 6.025 -2.825 0.367 1.00 97.38 87 ARG A C 1
ATOM 659 O O . ARG A 1 87 ? 6.730 -2.949 -0.630 1.00 97.38 87 ARG A O 1
ATOM 666 N N . LEU A 1 88 ? 4.899 -2.110 0.388 1.00 97.56 88 LEU A N 1
ATOM 667 C CA . LEU A 1 88 ? 4.420 -1.337 -0.756 1.00 97.56 88 LEU A CA 1
ATOM 668 C C . LEU A 1 88 ? 5.445 -0.263 -1.138 1.00 97.56 88 LEU A C 1
ATOM 670 O O . LEU A 1 88 ? 5.884 -0.232 -2.282 1.00 97.56 88 LEU A O 1
ATOM 674 N N . ILE A 1 89 ? 5.905 0.528 -0.166 1.00 97.00 89 ILE A N 1
ATOM 675 C CA . ILE A 1 89 ? 6.925 1.568 -0.372 1.00 97.00 89 ILE A CA 1
ATOM 676 C C . ILE A 1 89 ? 8.221 0.952 -0.921 1.00 97.00 89 ILE A C 1
ATOM 678 O O . ILE A 1 89 ? 8.832 1.482 -1.851 1.00 97.00 89 ILE A O 1
ATOM 682 N N . GLY A 1 90 ? 8.637 -0.197 -0.378 1.00 97.00 90 GLY A N 1
ATOM 683 C CA . GLY A 1 90 ? 9.800 -0.934 -0.871 1.00 97.00 90 GLY A CA 1
ATOM 684 C C . GLY A 1 90 ? 9.645 -1.385 -2.326 1.00 97.00 90 GLY A C 1
ATOM 685 O O . GLY A 1 90 ? 10.570 -1.220 -3.121 1.00 97.00 90 GLY A O 1
ATOM 686 N N . MET A 1 91 ? 8.475 -1.913 -2.693 1.00 96.88 91 MET A N 1
ATOM 687 C CA . MET A 1 91 ? 8.178 -2.330 -4.065 1.00 96.88 91 MET A CA 1
ATOM 688 C C . MET A 1 91 ? 8.108 -1.144 -5.027 1.00 96.88 91 MET A C 1
ATOM 690 O O . MET A 1 91 ? 8.690 -1.217 -6.103 1.00 96.88 91 MET A O 1
ATOM 694 N N . GLU A 1 92 ? 7.459 -0.044 -4.650 1.00 97.50 92 GLU A N 1
ATOM 695 C CA . GLU A 1 92 ? 7.391 1.175 -5.467 1.00 97.50 92 GLU A CA 1
ATOM 696 C C . GLU A 1 92 ? 8.787 1.738 -5.754 1.00 97.50 92 GLU A C 1
ATOM 698 O O . GLU A 1 92 ? 9.099 2.102 -6.888 1.00 97.50 92 GLU A O 1
ATOM 703 N N . SER A 1 93 ? 9.666 1.736 -4.749 1.00 96.88 93 SER A N 1
ATOM 704 C CA . SER A 1 93 ? 11.067 2.129 -4.917 1.00 96.88 93 SER A CA 1
ATOM 705 C C . SER A 1 93 ? 11.805 1.215 -5.900 1.00 96.88 93 SER A C 1
ATOM 707 O O . SER A 1 93 ? 12.493 1.696 -6.800 1.00 96.88 93 SER A O 1
ATOM 709 N N . GLN A 1 94 ? 11.624 -0.105 -5.784 1.00 97.38 94 GLN A N 1
ATOM 710 C CA . GLN A 1 94 ? 12.233 -1.068 -6.706 1.00 97.38 94 GLN A CA 1
ATOM 711 C C . GLN A 1 94 ? 11.729 -0.897 -8.138 1.00 97.38 94 GLN A C 1
ATOM 713 O O . GLN A 1 94 ? 12.539 -0.902 -9.061 1.00 97.38 94 GLN A O 1
ATOM 718 N N . VAL A 1 95 ? 10.421 -0.709 -8.328 1.00 97.81 95 VAL A N 1
ATOM 719 C CA . VAL A 1 95 ? 9.832 -0.449 -9.648 1.00 97.81 95 VAL A CA 1
ATOM 720 C C . VAL A 1 95 ? 10.465 0.790 -10.265 1.00 97.81 95 VAL A C 1
ATOM 722 O O . VAL A 1 95 ? 10.949 0.719 -11.388 1.00 97.81 95 VAL A O 1
ATOM 725 N N . LYS A 1 96 ? 10.577 1.883 -9.508 1.00 97.06 96 LYS A N 1
ATOM 726 C CA . LYS A 1 96 ? 11.189 3.119 -10.001 1.00 97.06 96 LYS A CA 1
ATOM 727 C C . LYS A 1 96 ? 12.657 2.943 -10.397 1.00 97.06 96 LYS A C 1
ATOM 729 O O . LYS A 1 96 ? 13.098 3.497 -11.398 1.00 97.06 96 LYS A O 1
ATOM 734 N N . VAL A 1 97 ? 13.427 2.174 -9.626 1.00 97.44 97 VAL A N 1
ATOM 735 C CA . VAL A 1 97 ? 14.818 1.852 -9.982 1.00 97.44 97 VAL A CA 1
ATOM 736 C C . VAL A 1 97 ? 14.867 1.037 -11.273 1.00 97.44 97 VAL A C 1
ATOM 738 O O . VAL A 1 97 ? 15.667 1.344 -12.152 1.00 97.44 97 VAL A O 1
ATOM 741 N N . LEU A 1 98 ? 14.003 0.031 -11.413 1.00 96.88 98 LEU A N 1
ATOM 742 C CA . LEU A 1 98 ? 13.944 -0.801 -12.613 1.00 96.88 98 LEU A CA 1
ATOM 743 C C . LEU A 1 98 ? 13.512 -0.009 -13.850 1.00 96.88 98 LEU A C 1
ATOM 745 O O . LEU A 1 98 ? 14.070 -0.234 -14.918 1.00 96.88 98 LEU A O 1
ATOM 749 N N . GLU A 1 99 ? 12.577 0.929 -13.713 1.00 97.25 99 GLU A N 1
ATOM 750 C CA . GLU A 1 99 ? 12.174 1.836 -14.792 1.00 97.25 99 GLU A CA 1
ATOM 751 C C . GLU A 1 99 ? 13.350 2.688 -15.271 1.00 97.25 99 GLU A C 1
ATOM 753 O O . GLU A 1 99 ? 13.629 2.724 -16.466 1.00 97.25 99 GLU A O 1
ATOM 758 N N . LEU A 1 100 ? 14.097 3.297 -14.345 1.00 96.69 100 LEU A N 1
ATOM 759 C CA . LEU A 1 100 ? 15.284 4.088 -14.684 1.00 96.69 100 LEU A CA 1
ATOM 760 C C . LEU A 1 100 ? 16.369 3.238 -15.354 1.00 96.69 100 LEU A C 1
ATOM 762 O O . LEU A 1 100 ? 16.990 3.672 -16.320 1.00 96.69 100 LEU A O 1
ATOM 766 N N . MET A 1 101 ? 16.593 2.017 -14.863 1.00 96.75 101 MET A N 1
ATOM 767 C CA . MET A 1 101 ? 17.548 1.090 -15.473 1.00 96.75 101 MET A CA 1
ATOM 768 C C . MET A 1 101 ? 17.106 0.646 -16.870 1.00 96.75 101 MET A C 1
ATOM 770 O O . MET A 1 101 ? 17.946 0.498 -17.754 1.00 96.75 101 MET A O 1
ATOM 774 N N . ALA A 1 102 ? 15.807 0.422 -17.079 1.00 96.50 102 ALA A N 1
ATOM 775 C CA . ALA A 1 102 ? 15.261 0.057 -18.379 1.00 96.50 102 ALA A CA 1
ATOM 776 C C . ALA A 1 102 ? 15.391 1.210 -19.382 1.00 96.50 102 ALA A C 1
ATOM 778 O O . ALA A 1 102 ? 15.821 0.979 -20.510 1.00 96.50 102 ALA A O 1
ATOM 779 N N . GLU A 1 103 ? 15.091 2.439 -18.960 1.00 95.31 103 GLU A N 1
ATOM 780 C CA . GLU A 1 103 ? 15.265 3.642 -19.776 1.00 95.31 103 GLU A CA 1
ATOM 781 C C . GLU A 1 103 ? 16.739 3.860 -20.150 1.00 95.31 103 GLU A C 1
ATOM 783 O O . GLU A 1 103 ? 17.056 4.090 -21.316 1.00 95.31 103 GLU A O 1
ATOM 788 N N . ASP A 1 104 ? 17.663 3.728 -19.195 1.00 95.94 104 ASP A N 1
ATOM 789 C CA . ASP A 1 104 ? 19.102 3.860 -19.455 1.00 95.94 104 ASP A CA 1
ATOM 790 C C . ASP A 1 104 ? 19.627 2.764 -20.397 1.00 95.94 104 ASP A C 1
ATOM 792 O O . ASP A 1 104 ? 20.392 3.039 -21.329 1.00 95.94 104 ASP A O 1
ATOM 796 N N . ALA A 1 105 ? 19.166 1.523 -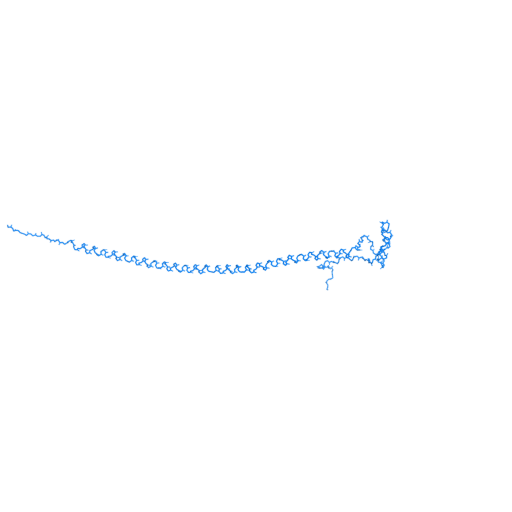20.215 1.00 93.88 105 ALA A N 1
ATOM 797 C CA . ALA A 1 105 ? 19.506 0.410 -21.094 1.00 93.88 105 ALA A CA 1
ATOM 798 C C . ALA A 1 105 ? 18.964 0.620 -22.516 1.00 93.88 105 ALA A C 1
ATOM 800 O O . ALA A 1 105 ? 19.684 0.387 -23.488 1.00 93.88 105 ALA A O 1
ATOM 801 N N . GLU A 1 106 ? 17.724 1.093 -22.656 1.00 92.69 106 GLU A N 1
ATOM 802 C CA . GLU A 1 106 ? 17.121 1.415 -23.949 1.00 92.69 106 GLU A CA 1
ATOM 803 C C . GLU A 1 106 ? 17.866 2.562 -24.641 1.00 92.69 106 GLU A C 1
ATOM 805 O O . GLU A 1 106 ? 18.201 2.458 -25.824 1.00 92.69 106 GLU A O 1
ATOM 810 N N . ASN A 1 107 ? 18.192 3.620 -23.901 1.00 92.88 107 ASN A N 1
ATOM 811 C CA . ASN A 1 107 ? 18.941 4.763 -24.412 1.00 92.88 107 ASN A CA 1
ATOM 812 C C . ASN A 1 107 ? 20.353 4.366 -24.843 1.00 92.88 107 ASN A C 1
ATOM 814 O O . ASN A 1 107 ? 20.809 4.776 -25.909 1.00 92.88 107 ASN A O 1
ATOM 818 N N . THR A 1 108 ? 21.036 3.527 -24.065 1.00 91.75 108 THR A N 1
ATOM 819 C CA . THR A 1 108 ? 22.368 3.021 -24.414 1.00 91.75 108 THR A CA 1
ATOM 820 C C . THR A 1 108 ? 22.312 2.117 -25.640 1.00 91.75 108 THR A C 1
ATOM 822 O O . THR A 1 108 ? 23.141 2.261 -26.539 1.00 91.75 108 THR A O 1
ATOM 825 N N . ALA A 1 109 ? 21.312 1.237 -25.727 1.00 88.62 109 ALA A N 1
ATOM 826 C CA . ALA A 1 109 ? 21.120 0.368 -26.883 1.00 88.62 109 ALA A CA 1
ATOM 827 C C . ALA A 1 109 ? 20.827 1.170 -28.159 1.00 88.62 109 ALA A C 1
ATOM 829 O O . ALA A 1 109 ? 21.359 0.854 -29.219 1.00 88.62 109 ALA A O 1
ATOM 830 N N . LYS A 1 110 ? 20.025 2.236 -28.060 1.00 87.69 110 LYS A N 1
ATOM 831 C CA . LYS A 1 110 ? 19.633 3.086 -29.194 1.00 87.69 110 LYS A CA 1
ATOM 832 C C . LYS A 1 110 ? 20.587 4.247 -29.462 1.00 87.69 110 LYS A C 1
ATOM 834 O O . LYS A 1 110 ? 20.383 4.975 -30.427 1.00 87.69 110 LYS A O 1
ATOM 839 N N . ARG A 1 111 ? 21.649 4.415 -28.671 1.00 89.62 111 ARG A N 1
ATOM 840 C CA . ARG A 1 111 ? 22.579 5.553 -28.771 1.00 89.62 111 ARG A CA 1
ATOM 841 C C . ARG A 1 111 ? 23.183 5.729 -30.166 1.00 89.62 111 ARG A C 1
ATOM 843 O O . ARG A 1 111 ? 23.404 6.857 -30.593 1.00 89.62 111 ARG A O 1
ATOM 850 N N . ASN A 1 112 ? 23.437 4.621 -30.857 1.00 88.06 112 ASN A N 1
ATOM 851 C CA . ASN A 1 112 ? 24.031 4.609 -32.196 1.00 88.06 112 ASN A CA 1
ATOM 852 C C . ASN A 1 112 ? 22.987 4.453 -33.316 1.00 88.06 112 ASN A C 1
ATOM 854 O O . ASN A 1 112 ? 23.350 4.335 -34.483 1.00 88.06 112 ASN A O 1
ATOM 858 N N . TYR A 1 113 ? 21.697 4.438 -32.975 1.00 89.00 113 TYR A N 1
ATOM 859 C CA . TYR A 1 113 ? 20.606 4.283 -33.928 1.00 89.00 113 TYR A CA 1
ATOM 860 C C . TYR A 1 113 ? 20.100 5.666 -34.325 1.00 89.00 113 TYR A C 1
ATOM 862 O O . TYR A 1 113 ? 19.725 6.475 -33.477 1.00 89.00 113 TYR A O 1
ATOM 870 N N . ILE A 1 114 ? 20.052 5.929 -35.628 1.00 87.94 114 ILE A N 1
ATOM 871 C CA . ILE A 1 114 ? 19.484 7.158 -36.180 1.00 87.94 114 ILE A CA 1
ATOM 872 C C . ILE A 1 114 ? 18.221 6.833 -36.974 1.00 87.94 114 ILE A C 1
ATOM 874 O O . ILE A 1 114 ? 18.178 5.866 -37.732 1.00 87.94 114 ILE A O 1
ATOM 878 N N . HIS A 1 115 ? 17.187 7.657 -36.811 1.00 89.25 115 HIS A N 1
ATOM 879 C CA . HIS A 1 115 ? 15.972 7.569 -37.615 1.00 89.25 115 HIS A CA 1
ATOM 880 C C . HIS A 1 115 ? 15.995 8.657 -38.681 1.00 89.25 115 HIS A C 1
ATOM 882 O O . HIS A 1 115 ? 16.011 9.845 -38.365 1.00 89.25 115 HIS A O 1
ATOM 888 N N . ILE A 1 116 ? 15.979 8.240 -39.944 1.00 87.94 116 ILE A N 1
ATOM 889 C CA . ILE A 1 116 ? 15.943 9.146 -41.0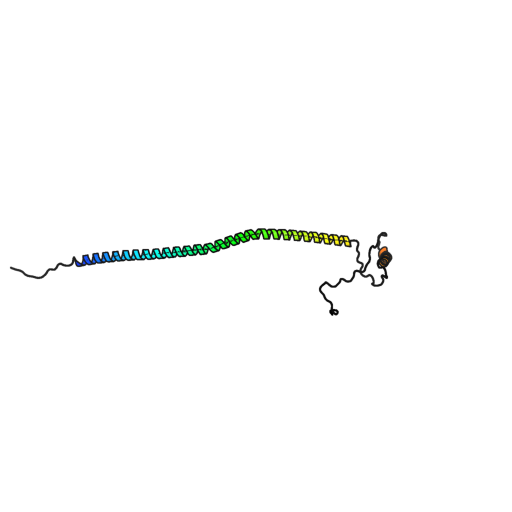90 1.00 87.94 116 ILE A CA 1
ATOM 890 C C . ILE A 1 116 ? 14.529 9.115 -41.661 1.00 87.94 116 ILE A C 1
ATOM 892 O O . ILE A 1 116 ? 14.029 8.061 -42.055 1.00 87.94 116 ILE A O 1
ATOM 896 N N . LEU A 1 117 ? 13.880 10.276 -41.676 1.00 87.94 117 LEU A N 1
ATOM 897 C CA . LEU A 1 117 ? 12.517 10.457 -42.169 1.00 87.94 117 LEU A CA 1
ATOM 898 C C . LEU A 1 117 ? 12.539 11.131 -43.544 1.00 87.94 117 LEU A C 1
ATOM 900 O O . LEU A 1 117 ? 13.434 11.920 -43.833 1.00 87.94 117 LEU A O 1
ATOM 904 N N . GLY A 1 118 ? 11.538 10.843 -44.380 1.00 85.56 118 GLY A N 1
ATOM 905 C CA . GLY A 1 118 ? 11.388 11.483 -45.693 1.00 85.56 118 GLY A CA 1
ATOM 906 C C . GLY A 1 118 ? 12.271 10.910 -46.807 1.00 85.56 118 GLY A C 1
ATOM 907 O O . GLY A 1 118 ? 12.377 11.525 -47.864 1.00 85.56 118 GLY A O 1
ATOM 908 N N . LEU A 1 119 ? 12.884 9.739 -46.601 1.00 86.06 119 LEU A N 1
ATOM 909 C CA . LEU A 1 119 ? 13.535 9.008 -47.690 1.00 86.06 119 LEU A CA 1
ATOM 910 C C . LEU A 1 119 ? 12.478 8.396 -48.627 1.00 86.06 119 LEU A C 1
ATOM 912 O O . LEU A 1 119 ? 11.510 7.816 -48.131 1.00 86.06 119 LEU A O 1
ATOM 916 N N . PRO A 1 120 ? 12.657 8.488 -49.958 1.00 84.69 120 PRO A N 1
ATOM 917 C CA . PRO A 1 120 ? 11.733 7.893 -50.913 1.00 84.69 120 PRO A CA 1
ATOM 918 C C . PRO A 1 120 ? 11.726 6.367 -50.781 1.00 84.69 120 PRO A C 1
ATOM 920 O O . PRO A 1 120 ? 12.778 5.729 -50.713 1.00 84.69 120 PRO A O 1
ATOM 923 N N . GLU A 1 121 ? 10.529 5.787 -50.761 1.00 83.00 121 GLU A N 1
ATOM 924 C CA . GLU A 1 121 ? 10.346 4.339 -50.688 1.00 83.00 121 GLU A CA 1
ATOM 925 C C . GLU A 1 121 ? 10.640 3.681 -52.044 1.00 83.00 121 GLU A C 1
ATOM 927 O O . GLU A 1 121 ? 10.397 4.275 -53.093 1.00 83.00 121 GLU A O 1
ATOM 932 N N . HIS A 1 122 ? 11.105 2.428 -52.025 1.00 80.56 122 HIS A N 1
ATOM 933 C CA . HIS A 1 122 ? 11.360 1.582 -53.209 1.00 80.56 122 HIS A CA 1
ATOM 934 C C . HIS A 1 122 ? 12.567 1.983 -54.081 1.00 80.56 122 HIS A C 1
ATOM 936 O O . HIS A 1 122 ? 12.903 1.259 -55.018 1.00 80.56 122 HIS A O 1
ATOM 942 N N . ASN A 1 123 ? 13.283 3.059 -53.741 1.00 78.88 123 ASN A N 1
ATOM 943 C CA . ASN A 1 123 ? 14.517 3.469 -54.431 1.00 78.88 123 ASN A CA 1
ATOM 944 C C . ASN A 1 123 ? 15.791 2.804 -53.873 1.00 78.88 123 ASN A C 1
ATOM 946 O O . ASN A 1 123 ? 16.886 3.035 -54.381 1.00 78.88 123 ASN A O 1
ATOM 950 N N . GLU A 1 124 ? 15.655 1.986 -52.830 1.00 79.75 124 GLU A N 1
ATOM 951 C CA . GLU A 1 124 ? 16.768 1.404 -52.065 1.00 79.75 124 GLU A CA 1
ATOM 952 C C . GLU A 1 124 ? 17.420 0.191 -52.756 1.00 79.75 124 GLU A C 1
ATOM 954 O O . GLU A 1 124 ? 18.528 -0.215 -52.404 1.00 79.75 124 GLU A O 1
ATOM 959 N N . GLY A 1 125 ? 16.743 -0.407 -53.741 1.00 81.94 125 GLY A N 1
ATOM 960 C CA . GLY A 1 125 ? 17.195 -1.632 -54.400 1.00 81.94 125 GLY A CA 1
ATOM 961 C C . GLY A 1 125 ? 17.186 -2.852 -53.467 1.00 81.94 125 GLY A C 1
ATOM 962 O O . GLY A 1 125 ? 16.310 -3.000 -52.621 1.00 81.94 125 GLY A O 1
ATOM 963 N N . THR A 1 126 ? 18.145 -3.765 -53.651 1.00 81.25 126 THR A N 1
ATOM 964 C CA . THR A 1 126 ? 18.220 -5.039 -52.905 1.00 81.25 126 THR A CA 1
ATOM 965 C C . THR A 1 126 ? 18.916 -4.910 -51.546 1.00 81.25 126 THR A C 1
ATOM 967 O O . THR A 1 126 ? 18.685 -5.740 -50.670 1.00 81.25 126 THR A O 1
ATOM 970 N N . ASN A 1 127 ? 19.772 -3.899 -51.351 1.00 86.81 127 ASN A N 1
ATOM 971 C CA . ASN A 1 127 ? 20.549 -3.736 -50.122 1.00 86.81 127 ASN A CA 1
ATOM 972 C C . ASN A 1 127 ? 20.475 -2.298 -49.596 1.00 86.81 127 ASN A C 1
ATOM 974 O O . ASN A 1 127 ? 21.063 -1.377 -50.164 1.00 86.81 127 ASN A O 1
ATOM 978 N N . MET A 1 128 ? 19.789 -2.136 -48.465 1.00 87.75 128 MET A N 1
ATOM 979 C CA . MET A 1 128 ? 19.587 -0.837 -47.832 1.00 87.75 128 MET A CA 1
ATOM 980 C C . MET A 1 128 ? 20.880 -0.206 -47.310 1.00 87.75 128 MET A C 1
ATOM 982 O O . MET A 1 128 ? 20.998 1.017 -47.332 1.00 87.75 128 MET A O 1
ATOM 986 N N . LEU A 1 129 ? 21.846 -1.009 -46.854 1.00 90.38 129 LEU A N 1
ATOM 987 C CA . LEU A 1 129 ? 23.112 -0.493 -46.329 1.00 90.38 129 LEU A CA 1
ATOM 988 C C . LEU A 1 129 ? 23.879 0.265 -47.413 1.00 90.38 129 LEU A C 1
ATOM 990 O O . LEU A 1 129 ? 24.219 1.426 -47.223 1.00 90.38 129 LEU A O 1
ATOM 994 N N . THR A 1 130 ? 24.054 -0.350 -48.585 1.00 88.44 130 THR A N 1
ATOM 995 C CA . THR A 1 130 ? 24.776 0.259 -49.714 1.00 88.44 130 THR A CA 1
ATOM 996 C C . THR A 1 130 ? 24.077 1.516 -50.235 1.00 88.44 130 THR A C 1
ATOM 998 O O . THR A 1 130 ? 24.731 2.505 -50.577 1.00 88.44 130 THR A O 1
ATOM 1001 N N . TYR A 1 131 ? 22.741 1.501 -50.272 1.00 89.56 131 TYR A N 1
ATOM 1002 C CA . TYR A 1 131 ? 21.955 2.684 -50.612 1.00 89.56 131 TYR A CA 1
ATOM 1003 C C . TYR A 1 131 ? 22.203 3.821 -49.615 1.00 89.56 131 TYR A C 1
ATOM 1005 O O . TYR A 1 131 ? 22.491 4.947 -50.023 1.00 89.56 131 TYR A O 1
ATOM 1013 N N . LEU A 1 132 ? 22.141 3.523 -48.313 1.00 90.06 132 LEU A N 1
ATOM 1014 C CA . LEU A 1 132 ? 22.287 4.530 -47.270 1.00 90.06 132 LEU A CA 1
ATOM 1015 C C . LEU A 1 132 ? 23.715 5.086 -47.187 1.00 90.06 132 LEU A C 1
ATOM 1017 O O . LEU A 1 132 ? 23.871 6.288 -47.000 1.00 90.06 132 LEU A O 1
ATOM 1021 N N . GLU A 1 133 ? 24.745 4.262 -47.391 1.00 87.88 133 GLU A N 1
ATOM 1022 C CA . GLU A 1 133 ? 26.140 4.717 -47.507 1.00 87.88 133 GLU A CA 1
ATOM 1023 C C . GLU A 1 133 ? 26.315 5.694 -48.672 1.00 87.88 133 GLU A C 1
ATOM 1025 O O . GLU A 1 133 ? 26.909 6.759 -48.513 1.00 87.88 133 GLU A O 1
ATOM 1030 N N . THR A 1 134 ? 25.751 5.369 -49.839 1.00 87.19 134 THR A N 1
ATOM 1031 C CA . THR A 1 134 ? 25.834 6.232 -51.026 1.00 87.19 134 THR A CA 1
ATOM 1032 C C . THR A 1 134 ? 25.102 7.553 -50.797 1.00 87.19 134 THR A C 1
ATOM 1034 O O . THR A 1 134 ? 25.629 8.617 -51.123 1.00 87.19 134 THR A O 1
ATOM 1037 N N . TRP A 1 135 ? 23.912 7.496 -50.194 1.00 88.25 135 TRP A N 1
ATOM 1038 C CA . TRP A 1 135 ? 23.117 8.672 -49.846 1.00 88.25 135 TRP A CA 1
ATOM 1039 C C . TRP A 1 135 ? 23.839 9.565 -48.825 1.00 88.25 135 TRP A C 1
ATOM 1041 O O . TRP A 1 135 ? 24.009 10.758 -49.061 1.00 88.25 135 TRP A O 1
ATOM 1051 N N . LEU A 1 136 ? 24.378 8.991 -47.743 1.00 87.00 136 LEU A N 1
ATOM 1052 C CA . LEU A 1 136 ? 25.172 9.728 -46.752 1.00 87.00 136 LEU A CA 1
ATOM 1053 C C . LEU A 1 136 ? 26.416 10.364 -47.383 1.00 87.00 136 LEU A C 1
ATOM 1055 O O . LEU A 1 136 ? 26.716 11.524 -47.110 1.00 87.00 136 LEU A O 1
ATOM 1059 N N . CYS A 1 137 ? 27.118 9.642 -48.259 1.00 83.50 137 CYS A N 1
ATOM 1060 C CA . CYS A 1 137 ? 28.289 10.153 -48.971 1.00 83.50 137 CYS A CA 1
ATOM 1061 C C . CYS A 1 137 ? 27.978 11.215 -50.028 1.00 83.50 137 CYS A C 1
ATOM 1063 O O . CYS A 1 137 ? 28.897 11.939 -50.399 1.00 83.50 137 CYS A O 1
ATOM 1065 N N . THR A 1 138 ? 26.748 11.319 -50.526 1.00 84.12 138 THR A N 1
ATOM 1066 C CA . THR A 1 138 ? 26.401 12.275 -51.591 1.00 84.12 138 THR A CA 1
ATOM 1067 C C . THR A 1 138 ? 25.707 13.505 -51.021 1.00 84.12 138 THR A C 1
ATOM 1069 O O . THR A 1 138 ? 26.100 14.630 -51.320 1.00 84.12 138 THR A O 1
ATOM 1072 N N . ASP A 1 139 ? 24.710 13.289 -50.165 1.00 82.00 139 ASP A N 1
ATOM 1073 C CA . ASP A 1 139 ? 23.813 14.338 -49.684 1.00 82.00 139 ASP A CA 1
ATOM 1074 C C . ASP A 1 139 ? 24.235 14.904 -48.317 1.00 82.00 139 ASP A C 1
ATOM 1076 O O . ASP A 1 139 ? 23.979 16.073 -48.031 1.00 82.00 139 ASP A O 1
ATOM 1080 N N . VAL A 1 140 ? 24.905 14.109 -47.466 1.00 78.50 140 VAL A N 1
ATOM 1081 C CA . VAL A 1 140 ? 25.216 14.493 -46.069 1.00 78.50 140 VAL A CA 1
ATOM 1082 C C . VAL A 1 140 ? 26.704 14.765 -45.824 1.00 78.50 140 VAL A C 1
ATOM 1084 O O . VAL A 1 140 ? 27.051 15.602 -44.996 1.00 78.50 140 VAL A O 1
ATOM 1087 N N . SER A 1 141 ? 27.617 14.123 -46.547 1.00 66.88 141 SER A N 1
ATOM 1088 C CA . SER A 1 141 ? 29.072 14.330 -46.433 1.00 66.88 141 SER A CA 1
ATOM 1089 C C . SER A 1 141 ? 29.501 15.778 -46.718 1.00 66.88 141 SER A C 1
ATOM 1091 O O . SER A 1 141 ? 30.455 16.266 -46.112 1.00 66.88 141 SER A O 1
ATOM 1093 N N . ALA A 1 142 ? 28.742 16.506 -47.544 1.00 61.50 142 ALA A N 1
ATOM 1094 C CA . ALA A 1 142 ? 28.899 17.944 -47.752 1.00 61.50 142 ALA A CA 1
ATOM 1095 C C . ALA A 1 142 ? 28.675 18.771 -46.464 1.00 61.50 142 ALA A C 1
ATOM 1097 O O . ALA A 1 142 ? 29.150 19.901 -46.371 1.00 61.50 142 ALA A O 1
ATOM 1098 N N . ALA A 1 143 ? 27.990 18.206 -45.464 1.00 63.03 143 ALA A N 1
ATOM 1099 C CA . ALA A 1 143 ? 27.654 18.832 -44.186 1.00 63.03 143 ALA A CA 1
ATOM 1100 C C . ALA A 1 143 ? 28.610 18.471 -43.025 1.00 63.03 143 ALA A C 1
ATOM 1102 O O . ALA A 1 143 ? 28.382 18.916 -41.901 1.00 63.03 143 ALA A O 1
ATOM 1103 N N . GLY A 1 144 ? 29.690 17.712 -43.272 1.00 67.00 144 GLY A N 1
ATOM 1104 C CA . GLY A 1 144 ? 30.771 17.510 -42.292 1.00 67.00 144 GLY A CA 1
ATOM 1105 C C . GLY A 1 144 ? 30.717 16.217 -41.469 1.00 67.00 144 GLY A C 1
ATOM 1106 O O . GLY A 1 144 ? 31.098 16.217 -40.299 1.00 67.00 144 GLY A O 1
ATOM 1107 N N . LEU A 1 145 ? 30.273 15.104 -42.060 1.00 74.56 145 LEU A N 1
ATOM 1108 C CA . LEU A 1 145 ? 30.402 13.786 -41.426 1.00 74.56 145 LEU A CA 1
ATOM 1109 C C . LEU A 1 145 ? 31.874 13.367 -41.286 1.00 74.56 145 LEU A C 1
ATOM 1111 O O . LEU A 1 145 ? 32.701 13.630 -42.159 1.00 74.56 145 LEU A O 1
ATOM 1115 N N . SER A 1 146 ? 32.191 12.673 -40.188 1.00 78.62 146 SER A N 1
ATOM 1116 C CA . SER A 1 146 ? 33.507 12.051 -40.002 1.00 78.62 146 SER A CA 1
ATOM 1117 C C . SER A 1 146 ? 33.774 11.043 -41.125 1.00 78.62 146 SER A C 1
ATOM 1119 O O . SER A 1 146 ? 32.877 10.267 -41.446 1.00 78.62 146 SER A O 1
ATOM 1121 N N . PRO A 1 147 ? 34.995 10.970 -41.679 1.00 72.94 147 PRO A N 1
ATOM 11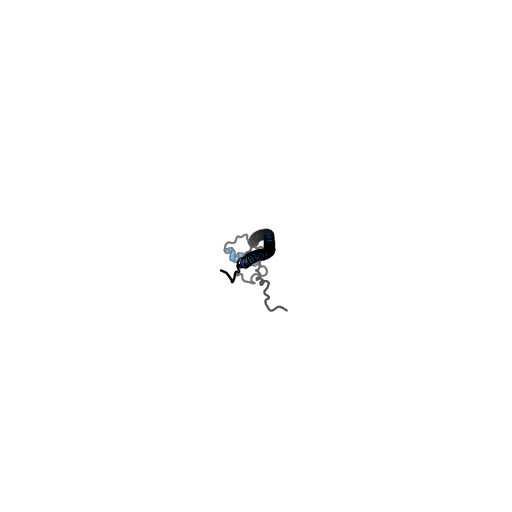22 C CA . PRO A 1 147 ? 35.334 9.992 -42.713 1.00 72.94 147 PRO A CA 1
ATOM 1123 C C . PRO A 1 147 ? 35.384 8.540 -42.200 1.00 72.94 147 PRO A C 1
ATOM 1125 O O . PRO A 1 147 ? 35.552 7.625 -42.998 1.00 72.94 147 PRO A O 1
ATOM 1128 N N . PHE A 1 148 ? 35.245 8.314 -40.887 1.00 77.69 148 PHE A N 1
ATOM 1129 C CA . PHE A 1 148 ? 35.361 6.999 -40.242 1.00 77.69 148 PHE A CA 1
ATOM 1130 C C . PHE A 1 148 ? 34.024 6.455 -39.715 1.00 77.69 148 PHE A C 1
ATOM 1132 O O . PHE A 1 148 ? 33.983 5.859 -38.638 1.00 77.69 148 PHE A O 1
ATOM 1139 N N . TYR A 1 149 ? 32.918 6.688 -40.422 1.00 82.25 149 TYR A N 1
ATOM 1140 C CA . TYR A 1 149 ? 31.637 6.078 -40.059 1.00 82.25 149 TYR A CA 1
ATOM 1141 C C . TYR A 1 149 ? 31.500 4.682 -40.681 1.00 82.25 149 TYR A C 1
ATOM 1143 O O . TYR A 1 149 ? 31.971 4.437 -41.790 1.00 82.25 149 TYR A O 1
ATOM 1151 N N . ALA A 1 150 ? 30.848 3.771 -39.961 1.00 85.44 150 ALA A N 1
ATOM 1152 C CA . ALA A 1 150 ? 30.487 2.448 -40.453 1.00 85.44 150 ALA A CA 1
ATOM 1153 C C . ALA A 1 150 ? 29.016 2.191 -40.123 1.00 85.44 150 ALA A C 1
ATOM 1155 O O . ALA A 1 150 ? 28.584 2.427 -38.993 1.00 85.44 150 ALA A O 1
ATOM 1156 N N . LEU A 1 151 ? 28.246 1.742 -41.112 1.00 88.75 151 LEU A N 1
ATOM 1157 C CA . LEU A 1 151 ? 26.857 1.347 -40.912 1.00 88.75 151 LEU A CA 1
ATOM 1158 C C . LEU A 1 151 ? 26.812 -0.156 -40.638 1.00 88.75 151 LEU A C 1
ATOM 1160 O O . LEU A 1 151 ? 27.158 -0.959 -41.499 1.00 88.75 151 LEU A O 1
ATOM 1164 N N . GLU A 1 152 ? 26.384 -0.543 -39.440 1.00 89.06 152 GLU A N 1
ATOM 1165 C CA . GLU A 1 152 ? 26.265 -1.961 -39.075 1.00 89.06 152 GLU A CA 1
ATOM 1166 C C . GLU A 1 152 ? 24.941 -2.565 -39.556 1.00 89.06 152 GLU A C 1
ATOM 1168 O O . GLU A 1 152 ? 24.886 -3.713 -39.997 1.00 89.06 152 GLU A O 1
ATOM 1173 N N . GLN A 1 153 ? 23.860 -1.785 -39.492 1.00 89.12 153 GLN A N 1
ATOM 1174 C CA . GLN A 1 153 ? 22.525 -2.224 -39.872 1.00 89.12 153 GLN A CA 1
ATOM 1175 C C . GLN A 1 153 ? 21.707 -1.053 -40.418 1.00 89.12 153 GLN A C 1
ATOM 1177 O O . GLN A 1 153 ? 21.704 0.039 -39.854 1.00 89.12 153 GLN A O 1
ATOM 1182 N N . ALA A 1 154 ? 20.960 -1.302 -41.491 1.00 90.12 154 ALA A N 1
ATOM 1183 C CA . ALA A 1 154 ? 19.957 -0.381 -42.006 1.00 90.12 154 ALA A CA 1
ATOM 1184 C C . ALA A 1 154 ? 18.710 -1.173 -42.398 1.00 90.12 154 ALA A C 1
ATOM 1186 O O . ALA A 1 154 ? 18.799 -2.181 -43.100 1.00 90.12 154 ALA A O 1
ATOM 1187 N N . HIS A 1 155 ? 17.553 -0.739 -41.907 1.00 88.62 155 HIS A N 1
ATOM 1188 C CA . HIS A 1 155 ? 16.257 -1.317 -42.251 1.00 88.62 155 HIS A CA 1
ATOM 1189 C C . HIS A 1 155 ? 15.162 -0.244 -42.179 1.00 88.62 155 HIS A C 1
ATOM 1191 O O . HIS A 1 155 ? 15.291 0.742 -41.449 1.00 88.62 155 HIS A O 1
ATOM 1197 N N . ARG A 1 156 ? 14.064 -0.435 -42.925 1.00 86.31 156 ARG A N 1
ATOM 1198 C CA . ARG A 1 156 ? 12.841 0.348 -42.706 1.00 86.31 156 ARG A CA 1
ATOM 1199 C C . ARG A 1 156 ? 12.212 -0.108 -41.398 1.00 86.31 156 ARG A C 1
ATOM 1201 O O . ARG A 1 156 ? 12.073 -1.307 -41.164 1.00 86.31 156 ARG A O 1
ATOM 1208 N N . VAL A 1 157 ? 11.805 0.849 -40.570 1.00 84.81 157 VAL A N 1
ATOM 1209 C CA . VAL A 1 157 ? 10.996 0.543 -39.391 1.00 84.81 157 VAL A CA 1
ATOM 1210 C C . VAL A 1 157 ? 9.626 0.081 -39.899 1.00 84.81 157 VAL A C 1
ATOM 1212 O O . VAL A 1 157 ? 8.965 0.848 -40.605 1.00 84.81 157 VAL A O 1
ATOM 1215 N N . PRO A 1 158 ? 9.198 -1.160 -39.606 1.00 77.25 158 PRO A N 1
ATOM 1216 C CA . PRO A 1 158 ? 7.882 -1.622 -40.017 1.00 77.25 158 PRO A CA 1
ATOM 1217 C C . PRO A 1 158 ? 6.810 -0.745 -39.367 1.00 77.25 158 PRO A C 1
ATOM 1219 O O . PRO A 1 158 ? 6.971 -0.292 -38.230 1.00 77.25 158 PRO A O 1
ATOM 1222 N N . ALA A 1 159 ? 5.704 -0.514 -40.080 1.00 72.38 159 ALA A N 1
ATOM 1223 C CA . ALA A 1 159 ? 4.555 0.169 -39.502 1.00 72.38 159 ALA A CA 1
ATOM 1224 C C . ALA A 1 159 ? 4.176 -0.520 -38.184 1.00 72.38 159 ALA A C 1
ATOM 1226 O O . ALA A 1 159 ? 4.106 -1.751 -38.121 1.00 72.38 159 ALA A O 1
ATOM 1227 N N . LYS A 1 160 ? 3.982 0.275 -37.123 1.00 67.12 160 LYS A N 1
ATOM 1228 C CA . LYS A 1 160 ? 3.648 -0.253 -35.800 1.00 67.12 160 LYS A CA 1
ATOM 1229 C C . LYS A 1 160 ? 2.438 -1.186 -35.953 1.00 67.12 160 LYS A C 1
ATOM 1231 O O . LYS A 1 160 ? 1.411 -0.722 -36.457 1.00 67.12 160 LYS A O 1
ATOM 1236 N N . PRO A 1 161 ? 2.532 -2.470 -35.556 1.00 61.94 161 PRO A N 1
ATOM 1237 C CA . PRO A 1 161 ? 1.370 -3.342 -35.581 1.00 61.94 161 PRO A CA 1
ATOM 1238 C C . PRO A 1 161 ? 0.266 -2.705 -34.728 1.00 61.94 161 PRO A C 1
ATOM 1240 O O . PRO A 1 161 ? 0.580 -2.044 -33.726 1.00 61.94 161 PRO A O 1
ATOM 1243 N N . PRO A 1 162 ? -1.012 -2.839 -35.126 1.00 60.09 162 PRO A N 1
ATOM 1244 C CA . PRO A 1 162 ? -2.109 -2.263 -34.367 1.00 60.09 162 PRO A CA 1
ATOM 1245 C C . PRO A 1 162 ? -2.016 -2.732 -32.910 1.00 60.09 162 PRO A C 1
ATOM 1247 O O . PRO A 1 162 ? -1.579 -3.862 -32.661 1.00 60.09 162 PRO A O 1
ATOM 1250 N N . PRO A 1 163 ? -2.383 -1.874 -31.939 1.00 67.25 163 PRO A N 1
ATOM 1251 C CA . PRO A 1 163 ? -2.386 -2.269 -30.540 1.00 67.25 163 PRO A CA 1
ATOM 1252 C C . PRO A 1 163 ? -3.171 -3.575 -30.413 1.00 67.25 163 PRO A C 1
ATOM 1254 O O . PRO A 1 163 ? -4.291 -3.691 -30.920 1.00 67.25 163 PRO A O 1
ATOM 1257 N N . SER A 1 164 ? -2.548 -4.573 -29.790 1.00 64.88 164 SER A N 1
ATOM 1258 C CA . SER A 1 164 ? -3.156 -5.874 -29.531 1.00 64.88 164 SER A CA 1
ATOM 1259 C C . SER A 1 164 ? -4.521 -5.658 -28.874 1.00 64.88 164 SER A C 1
ATOM 1261 O O . SER A 1 164 ? -4.585 -5.166 -27.749 1.00 64.88 164 SER A O 1
ATOM 1263 N N . GLY A 1 165 ? -5.601 -5.962 -29.600 1.00 61.78 165 GLY A N 1
ATOM 1264 C CA . GLY A 1 165 ? -6.978 -5.750 -29.140 1.00 61.78 165 GLY A CA 1
ATOM 1265 C C . GLY A 1 165 ? -7.928 -5.141 -30.174 1.00 61.78 165 GLY A C 1
ATOM 1266 O O . GLY A 1 165 ? -9.138 -5.242 -29.995 1.00 61.78 165 GLY A O 1
ATOM 1267 N N . ILE A 1 166 ? -7.427 -4.564 -31.272 1.00 56.72 166 ILE A N 1
ATOM 1268 C CA . ILE A 1 166 ? -8.287 -4.079 -32.363 1.00 56.72 166 ILE A CA 1
ATOM 1269 C C . ILE A 1 166 ? -8.230 -5.067 -33.528 1.00 56.72 166 ILE A C 1
ATOM 1271 O O . ILE A 1 166 ? -7.274 -5.104 -34.298 1.00 56.72 166 ILE A O 1
ATOM 1275 N N . CYS A 1 167 ? -9.280 -5.879 -33.642 1.00 57.28 167 CYS A N 1
ATOM 1276 C CA . CYS A 1 167 ? -9.566 -6.662 -34.834 1.00 57.28 167 CYS A CA 1
ATOM 1277 C C . CYS A 1 167 ? -10.035 -5.702 -35.939 1.00 57.28 167 CYS A C 1
ATOM 1279 O O . CYS A 1 167 ? -11.061 -5.039 -35.788 1.00 57.28 167 CYS A O 1
ATOM 1281 N N . THR A 1 168 ? -9.283 -5.585 -37.033 1.00 60.66 168 THR A N 1
ATOM 1282 C CA . THR A 1 168 ? -9.737 -4.858 -38.226 1.00 60.66 168 THR A CA 1
ATOM 1283 C C . THR A 1 168 ? -10.477 -5.826 -39.162 1.00 60.66 168 THR A C 1
ATOM 1285 O O . THR A 1 168 ? -9.871 -6.816 -39.581 1.00 60.66 168 THR A O 1
ATOM 1288 N N . PRO A 1 169 ? -11.750 -5.572 -39.527 1.00 54.25 169 PRO A N 1
ATOM 1289 C CA . PRO A 1 169 ? -12.459 -6.339 -40.564 1.00 54.25 169 PRO A CA 1
ATOM 1290 C C . PRO A 1 169 ? -11.737 -6.223 -41.926 1.00 54.25 169 PRO A C 1
ATOM 1292 O O . PRO A 1 169 ? -11.157 -5.161 -42.169 1.00 54.25 169 PRO A O 1
ATOM 1295 N N . PRO A 1 170 ? -11.768 -7.236 -42.831 1.00 54.41 170 PRO A N 1
ATOM 1296 C CA . PRO A 1 170 ? -12.857 -8.200 -43.034 1.00 54.41 170 PRO A CA 1
ATOM 1297 C C . PRO A 1 170 ? -12.440 -9.692 -43.042 1.00 54.41 170 PRO A C 1
ATOM 1299 O O . PRO A 1 170 ? -13.042 -10.481 -43.763 1.00 54.41 170 PRO A O 1
ATOM 1302 N N . TYR A 1 171 ? -11.431 -10.108 -42.273 1.00 50.84 171 TYR A N 1
ATOM 1303 C CA . TYR A 1 171 ? -11.035 -11.524 -42.205 1.00 50.84 171 TYR A CA 1
ATOM 1304 C C . TYR A 1 171 ? -11.166 -12.077 -40.783 1.00 50.84 171 TYR A C 1
ATOM 1306 O O . TYR A 1 171 ? -10.185 -12.309 -40.082 1.00 50.84 171 TYR A O 1
ATOM 1314 N N . CYS A 1 172 ? -12.414 -12.296 -40.370 1.00 46.16 172 CYS A N 1
ATOM 1315 C CA . CYS A 1 172 ? -12.750 -13.332 -39.399 1.00 46.16 172 CYS A CA 1
ATOM 1316 C C . CYS A 1 172 ? -13.685 -14.314 -40.106 1.00 46.16 172 CYS A C 1
ATOM 1318 O O . CYS A 1 172 ? -14.864 -14.021 -40.298 1.00 46.16 172 CYS A O 1
ATOM 1320 N N . SER A 1 173 ? -13.124 -15.439 -40.538 1.00 42.72 173 SER A N 1
ATOM 1321 C CA . SER A 1 173 ? -13.830 -16.644 -40.979 1.00 42.72 173 SER A CA 1
ATOM 1322 C C . SER A 1 173 ? -13.388 -17.794 -40.097 1.00 42.72 173 SER A C 1
ATOM 1324 O O . SER A 1 173 ? -12.149 -17.902 -39.936 1.00 42.72 173 SER A O 1
#